Protein 2VSD (pdb70)

Organism: Gallus gallus (NCBI:txid9031)

B-factor: mean 29.5, std 9.77, range [11.76, 67.78]

Radius of gyration: 13.19 Å; Cα contacts (8 Å, |Δi|>4): 221; chains: 1; bounding box: 40×31×20 Å

CATH classification: 2.60.40.10

Secondary structure (DSSP, 8-state):
-PPPEEEEES-SS--TT-EEEEEEE--SS-EEEEEEETTEEEEEEEE-T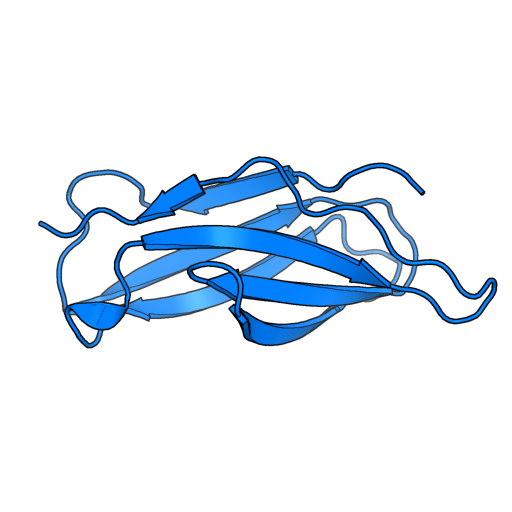T-SEEEEEEE--SGGG-EEEEEEEEEETTEEEPPPPPPEEE---

Solvent-accessible surface area: 5401 Å² total; per-residue (Å²): 69,76,101,3,64,18,27,10,114,62,49,156,60,1,41,93,62,54,85,0,32,0,77,0,64,17,44,141,64,64,10,123,0,22,0,51,25,102,53,93,80,80,72,74,74,108,2,105,132,45,78,66,4,0,68,11,70,23,48,1,96,59,138,144,4,33,10,42,0,37,0,57,0,58,25,76,160,73,155,146,66,5,121,49,2,101,84,37,89,2,97,31,133

Foldseek 3Di:
DDAKAWDKPPQPAAAAFDKMKIKIFDALQWKKKFKAFPRHTDDIDTDHSRDRTDIDIDGRHDPSVWGWIWMKIADVVPGDIHDTHDIRTRDHD

Nearest PDB structures (foldseek):
  2vsd-assembly1_A-2  TM=1.011E+00  e=3.267E-17  Gallus gallus
  2d3v-assembly1_A  TM=8.633E-01  e=1.852E-05  Homo sapiens
  1p6f-assembly1_A  TM=9.027E-01  e=1.392E-04  Homo sapiens
  2otp-assembly1_A  TM=8.639E-01  e=1.467E-04  Homo sapiens
  5eiq-assembly1_A  TM=8.317E-01  e=2.495E-04  Homo sapiens

InterPro domains:
  IPR003599 Immunoglobulin domain subtype [SM00409] (31-115)
  IPR007110 Immunoglobulin-like domain [PS50835] (26-94)
  IPR013783 Immunoglobulin-like fold [G3DSA:2.60.40.10] (21-123)
  IPR036179 Immunoglobulin-like domain superfamily [SSF48726] (23-116)
  IPR050412 Immunoglobulin-like Receptors in Immune Regulation [PTHR11738] (13-117)

Structure (mmCIF, N/CA/C/O backbone):
data_2VSD
#
_entry.id   2VSD
#
_cell.length_a   63.695
_cell.length_b   63.695
_cell.length_c   55.453
_cell.angle_alpha   90.00
_cell.angle_beta   90.00
_cell.angle_gamma   120.00
#
_symmetry.space_group_name_H-M   'P 31 2 1'
#
loop_
_entity.id
_entity.type
_entity.pdbx_description
1 polymer 'CHIR AB1'
2 branched beta-D-mannopyranose-(1-4)-2-acetamido-2-deoxy-beta-D-glucopyranose-(1-4)-2-acetamido-2-deoxy-beta-D-glucopyranose
3 water water
#
loop_
_atom_site.group_PDB
_atom_site.id
_atom_site.type_symbol
_atom_site.label_atom_id
_atom_site.label_alt_id
_atom_site.label_comp_id
_atom_site.label_asym_id
_atom_site.label_entity_id
_atom_site.label_seq_id
_atom_site.pdbx_PDB_ins_code
_atom_site.Cartn_x
_atom_site.Cartn_y
_atom_site.Cartn_z
_atom_site.occupancy
_atom_site.B_iso_or_equiv
_atom_site.auth_seq_id
_atom_site.auth_comp_id
_atom_site.auth_asym_id
_atom_site.auth_atom_id
_atom_site.pdbx_PDB_model_num
ATOM 1 N N . LEU A 1 3 ? 57.426 4.284 -4.144 1.00 43.87 6 LEU A N 1
ATOM 2 C CA . LEU A 1 3 ? 56.404 4.561 -3.091 1.00 43.74 6 LEU A CA 1
ATOM 3 C C . LEU A 1 3 ? 55.010 4.877 -3.697 1.00 42.66 6 LEU A C 1
ATOM 4 O O . LEU A 1 3 ? 54.784 5.978 -4.199 1.00 42.73 6 LEU A O 1
ATOM 9 N N . PRO A 1 4 ? 54.083 3.898 -3.666 1.00 41.23 7 PRO A N 1
ATOM 10 C CA . PRO A 1 4 ? 52.764 4.101 -4.283 1.00 39.72 7 PRO A CA 1
ATOM 11 C C . PRO A 1 4 ? 51.898 5.189 -3.602 1.00 38.03 7 PRO A C 1
ATOM 12 O O . PRO A 1 4 ? 51.733 5.171 -2.383 1.00 37.16 7 PRO A O 1
ATOM 16 N N . GLN A 1 5 ? 51.371 6.102 -4.417 1.00 36.43 8 GLN A N 1
ATOM 17 C CA . GLN A 1 5 ? 50.456 7.165 -3.986 1.00 35.10 8 GLN A CA 1
ATOM 18 C C . GLN A 1 5 ? 49.311 6.583 -3.159 1.00 32.76 8 GLN A C 1
ATOM 19 O O . GLN A 1 5 ? 48.682 5.601 -3.588 1.00 32.31 8 GLN A O 1
ATOM 25 N N . PRO A 1 6 ? 49.033 7.172 -1.969 1.00 30.66 9 PRO A N 1
ATOM 26 C CA . PRO A 1 6 ? 47.907 6.664 -1.188 1.00 29.08 9 PRO A CA 1
ATOM 27 C C . PRO A 1 6 ? 46.575 7.177 -1.754 1.00 27.43 9 PRO A C 1
ATOM 28 O O . PRO A 1 6 ? 46.564 8.087 -2.565 1.00 27.75 9 PRO A O 1
ATOM 32 N N . SER A 1 7 ? 45.470 6.595 -1.319 1.00 26.58 10 SER A N 1
ATOM 33 C CA . SER A 1 7 ? 44.155 7.141 -1.680 1.00 26.03 10 SER A CA 1
ATOM 34 C C . SER A 1 7 ? 43.305 7.368 -0.432 1.00 25.65 10 SER A C 1
ATOM 35 O O . SER A 1 7 ? 43.439 6.675 0.573 1.00 26.07 10 SER A O 1
ATOM 38 N N . LEU A 1 8 ? 42.412 8.341 -0.512 1.00 24.86 11 LEU A N 1
ATOM 39 C CA . LEU A 1 8 ? 41.726 8.841 0.678 1.00 23.84 11 LEU A CA 1
ATOM 40 C C . LEU A 1 8 ? 40.231 8.722 0.412 1.00 24.16 11 LEU A C 1
ATOM 41 O O . LEU A 1 8 ? 39.749 9.032 -0.702 1.00 23.68 11 LEU A O 1
ATOM 46 N N . SER A 1 9 ? 39.507 8.221 1.405 1.00 24.65 12 SER A N 1
ATOM 47 C CA . SER A 1 9 ? 38.059 8.247 1.327 1.00 25.14 12 SER A CA 1
ATOM 48 C C . SER A 1 9 ? 37.484 9.024 2.507 1.00 24.49 12 SER A C 1
ATOM 49 O O . SER A 1 9 ? 38.111 9.134 3.567 1.00 24.01 12 SER A O 1
ATOM 52 N N . LEU A 1 10 ? 36.296 9.565 2.299 1.00 23.74 13 LEU A N 1
ATOM 53 C CA . LEU A 1 10 ? 35.586 10.314 3.333 1.00 22.58 13 LEU A CA 1
ATOM 54 C C . LEU A 1 10 ? 34.197 9.728 3.581 1.00 23.28 13 LEU A C 1
ATOM 55 O O . LEU A 1 10 ? 33.421 9.566 2.627 1.00 22.15 13 LEU A O 1
ATOM 60 N N . HIS A 1 11 ? 33.873 9.447 4.847 1.00 22.97 14 HIS A N 1
ATOM 61 C CA . HIS A 1 11 ? 32.532 8.919 5.190 1.00 25.00 14 HIS A CA 1
ATOM 62 C C . HIS A 1 11 ? 32.080 9.566 6.484 1.00 23.84 14 HIS A C 1
ATOM 63 O O . HIS A 1 11 ? 32.827 9.565 7.452 1.00 23.18 14 HIS A O 1
ATOM 70 N N . PRO A 1 12 ? 30.863 10.128 6.509 1.00 24.82 15 PRO A N 1
ATOM 71 C CA . PRO A 1 12 ? 29.989 10.380 5.374 1.00 24.64 15 PRO A CA 1
ATOM 72 C C . PRO A 1 12 ? 30.536 11.543 4.535 1.00 25.08 15 PRO A C 1
ATOM 73 O O . PRO A 1 12 ? 31.316 12.368 5.045 1.00 23.11 15 PRO A O 1
ATOM 77 N N . SER A 1 13 ? 30.126 11.620 3.272 1.00 24.71 16 SER A N 1
ATOM 78 C CA . SER A 1 13 ? 30.580 12.721 2.413 1.00 24.71 16 SER A CA 1
ATOM 79 C C . S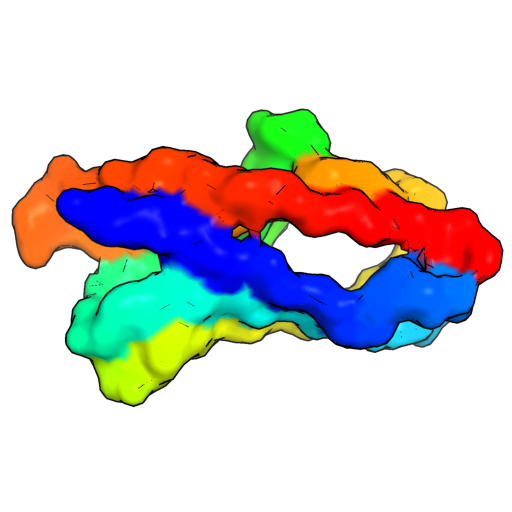ER A 1 13 ? 29.451 13.690 2.036 1.00 23.65 16 SER A C 1
ATOM 80 O O . SER A 1 13 ? 29.711 14.824 1.640 1.00 22.45 16 SER A O 1
ATOM 83 N N . GLN A 1 14 ? 28.199 13.240 2.170 1.00 22.94 17 GLN A N 1
ATOM 84 C CA . GLN A 1 14 ? 27.044 14.072 1.831 1.00 22.73 17 GLN A CA 1
ATOM 85 C C . GLN A 1 14 ? 26.229 14.432 3.060 1.00 23.21 17 GLN A C 1
ATOM 86 O O . GLN A 1 14 ? 26.112 13.599 3.969 1.00 24.23 17 GLN A O 1
ATOM 92 N N . GLY A 1 15 ? 25.697 15.654 3.051 1.00 22.71 18 GLY A N 1
ATOM 93 C CA . GLY A 1 15 ? 24.868 16.206 4.133 1.00 24.68 18 GLY A CA 1
ATOM 94 C C . GLY A 1 15 ? 25.584 16.304 5.490 1.00 24.76 18 GLY A C 1
ATOM 95 O O . GLY A 1 15 ? 24.943 16.235 6.541 1.00 24.97 18 GLY A O 1
ATOM 96 N N . VAL A 1 16 ? 26.897 16.520 5.462 1.00 23.79 19 VAL A N 1
ATOM 97 C CA . VAL A 1 16 ? 27.664 16.641 6.695 1.00 23.00 19 VAL A CA 1
ATOM 98 C C . VAL A 1 16 ? 27.437 18.021 7.303 1.00 22.32 19 VAL A C 1
ATOM 99 O O . VAL A 1 16 ? 27.476 19.040 6.596 1.00 23.10 19 VAL A O 1
ATOM 103 N N . SER A 1 17 ? 27.197 18.051 8.613 1.00 22.50 20 SER A N 1
ATOM 104 C CA . SER A 1 17 ? 26.905 19.275 9.352 1.00 23.81 20 SER A CA 1
ATOM 105 C C . SER A 1 17 ? 27.793 19.394 10.567 1.00 23.22 20 SER A C 1
ATOM 106 O O . SER A 1 17 ? 28.337 18.395 11.027 1.00 22.24 20 SER A O 1
ATOM 109 N N . LEU A 1 18 ? 27.901 20.591 11.143 1.00 23.28 21 LEU A N 1
ATOM 110 C CA . LEU A 1 18 ? 28.536 20.711 12.466 1.00 24.26 21 LEU A CA 1
ATOM 111 C C . LEU A 1 18 ? 27.933 19.718 13.450 1.00 23.87 21 LEU A C 1
ATOM 112 O O . LEU A 1 18 ? 26.706 19.560 13.505 1.00 23.03 21 LEU A O 1
ATOM 117 N N . GLY A 1 19 ? 28.798 19.114 14.247 1.00 23.17 22 GLY A N 1
ATOM 118 C CA . GLY A 1 19 ? 28.422 18.115 15.228 1.00 24.11 22 GLY A CA 1
ATOM 119 C C . GLY A 1 19 ? 28.528 16.695 14.742 1.00 24.19 22 GLY A C 1
ATOM 120 O O . GLY A 1 19 ? 28.552 15.761 15.557 1.00 24.97 22 GLY A O 1
ATOM 121 N N . ASP A 1 20 ? 28.618 16.499 13.421 1.00 22.96 23 ASP A N 1
ATOM 122 C CA . ASP A 1 20 ? 28.737 15.147 12.903 1.00 23.16 23 ASP A CA 1
ATOM 123 C C . ASP A 1 20 ? 30.169 14.660 13.042 1.00 23.74 23 ASP A C 1
ATOM 124 O O . ASP A 1 20 ? 31.085 15.468 13.101 1.00 23.93 23 ASP A O 1
ATOM 129 N N . THR A 1 21 ? 30.360 13.340 13.100 1.00 23.11 24 THR A N 1
ATOM 130 C CA . THR A 1 21 ? 31.705 12.751 13.108 1.00 24.73 24 THR A CA 1
ATOM 131 C C . THR A 1 21 ? 32.034 12.224 11.699 1.00 23.37 24 THR A C 1
ATOM 132 O O . THR A 1 21 ? 31.204 11.551 11.058 1.00 25.62 24 THR A O 1
ATOM 136 N N . VAL A 1 22 ? 33.202 12.593 11.181 1.00 22.41 25 VAL A N 1
ATOM 137 C CA . VAL A 1 22 ? 33.648 12.106 9.882 1.00 21.45 25 VAL A CA 1
ATOM 138 C C . VAL A 1 22 ? 34.896 11.241 10.037 1.00 21.83 25 VAL A C 1
ATOM 139 O O . VAL A 1 22 ? 35.656 11.386 10.990 1.00 22.28 25 VAL A O 1
ATOM 143 N N . THR A 1 23 ? 35.085 10.352 9.071 1.00 20.45 26 THR A N 1
ATOM 144 C CA . THR A 1 23 ? 36.227 9.475 9.043 1.00 21.73 26 THR A CA 1
ATOM 145 C C . THR A 1 23 ? 36.876 9.642 7.683 1.00 20.79 26 THR A C 1
ATOM 146 O O . THR A 1 23 ? 36.225 9.458 6.626 1.00 20.72 26 THR A O 1
ATOM 150 N N . LEU A 1 24 ? 38.158 9.980 7.715 1.00 21.01 27 LEU A N 1
ATOM 151 C CA . LEU A 1 24 ? 38.988 10.064 6.537 1.00 21.21 27 LEU A CA 1
ATOM 152 C C . LEU A 1 24 ? 39.910 8.861 6.582 1.00 22.11 27 LEU A C 1
ATOM 153 O O . LEU A 1 24 ? 40.743 8.742 7.491 1.00 22.39 27 LEU A O 1
ATOM 158 N N . ARG A 1 25 ? 39.742 7.967 5.623 1.00 22.27 28 ARG A N 1
ATOM 159 C CA . ARG A 1 25 ? 40.470 6.707 5.655 1.00 23.71 28 ARG A CA 1
ATOM 160 C C . ARG A 1 25 ? 41.552 6.762 4.577 1.00 23.75 28 ARG A C 1
ATOM 161 O O . ARG A 1 25 ? 41.253 6.937 3.370 1.00 22.78 28 ARG A O 1
ATOM 169 N N . CYS A 1 26 ? 42.806 6.604 5.004 1.00 24.51 29 CYS A N 1
ATOM 170 C CA . CYS A 1 26 ? 43.932 6.723 4.092 1.00 24.99 29 CYS A CA 1
ATOM 171 C C . CYS A 1 26 ? 44.421 5.321 3.811 1.00 25.98 29 CYS A C 1
ATOM 172 O O . CYS A 1 26 ? 44.894 4.625 4.732 1.00 26.42 29 CYS A O 1
ATOM 175 N N . HIS A 1 27 ? 44.301 4.923 2.552 1.00 27.84 30 HIS A N 1
ATOM 176 C CA . HIS A 1 27 ? 44.664 3.558 2.122 1.00 29.07 30 HIS A CA 1
ATOM 177 C C . HIS A 1 27 ? 46.075 3.498 1.600 1.00 29.40 30 HIS A C 1
ATOM 178 O O . HIS A 1 27 ? 46.435 4.245 0.706 1.00 28.24 30 HIS A O 1
ATOM 185 N N . LEU A 1 28 ? 46.875 2.589 2.150 1.00 31.16 31 LEU A N 1
ATOM 186 C CA . LEU A 1 28 ? 48.242 2.428 1.661 1.00 34.04 31 LEU A CA 1
ATOM 187 C C . LEU A 1 28 ? 48.729 0.987 1.829 1.00 35.47 31 LEU A C 1
ATOM 188 O O . LEU A 1 28 ? 47.990 0.161 2.359 1.00 34.86 31 LEU A O 1
ATOM 193 N N . PRO A 1 29 ? 49.959 0.682 1.360 1.00 37.36 32 PRO A N 1
ATOM 194 C CA . PRO A 1 29 ? 50.462 -0.696 1.485 1.00 38.65 32 PRO A CA 1
ATOM 195 C C . PRO A 1 29 ? 50.686 -1.183 2.918 1.00 40.06 32 PRO A C 1
ATOM 196 O O . PRO A 1 29 ? 50.767 -0.379 3.860 1.00 40.21 32 PRO A O 1
ATOM 200 N N 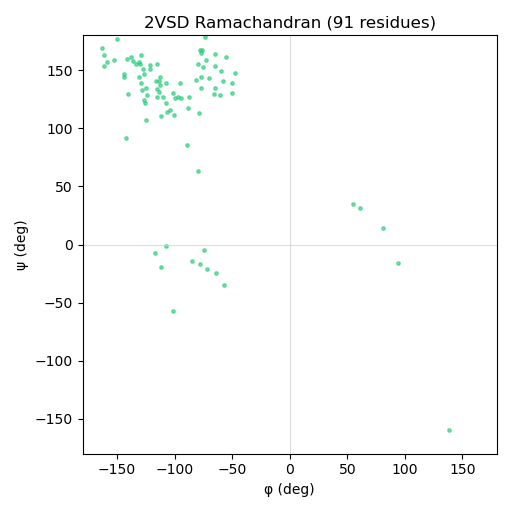. ARG A 1 30 ? 50.812 -2.505 3.069 1.00 41.04 33 ARG A N 1
ATOM 201 C CA . ARG A 1 30 ? 51.042 -3.124 4.376 1.00 41.68 33 ARG A CA 1
ATOM 202 C C . ARG A 1 30 ? 52.512 -3.024 4.785 1.00 41.77 33 ARG A C 1
ATOM 203 O O . ARG A 1 30 ? 53.223 -4.041 4.911 1.00 41.01 33 ARG A O 1
ATOM 211 N N . MET A 1 31 ? 52.968 -1.785 4.948 1.00 40.97 34 MET A N 1
ATOM 212 C CA . MET A 1 31 ? 54.260 -1.473 5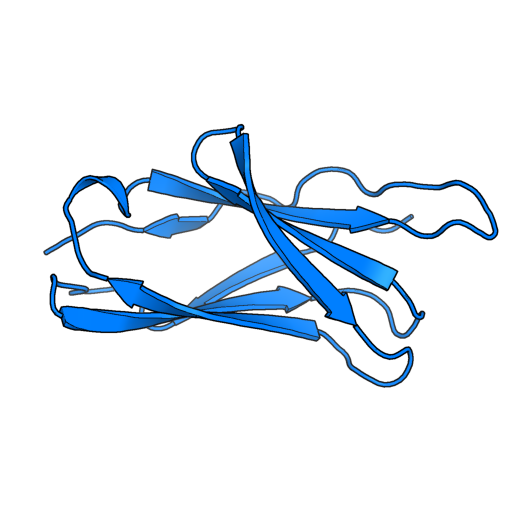.566 1.00 41.23 34 MET A CA 1
ATOM 213 C C . MET A 1 31 ? 53.996 -0.579 6.774 1.00 39.84 34 MET A C 1
ATOM 214 O O . MET A 1 31 ? 53.010 0.148 6.791 1.00 40.38 34 MET A O 1
ATOM 219 N N . ALA A 1 32 ? 54.852 -0.635 7.785 1.00 38.33 35 ALA A N 1
ATOM 220 C CA . ALA A 1 32 ? 54.768 0.310 8.905 1.00 36.50 35 ALA A CA 1
ATOM 221 C C . ALA A 1 32 ? 55.059 1.720 8.369 1.00 34.52 35 ALA A C 1
ATOM 222 O O . ALA A 1 32 ? 55.977 1.918 7.578 1.00 34.29 35 ALA A O 1
ATOM 224 N N . ALA A 1 33 ? 54.255 2.696 8.763 1.00 33.16 36 ALA A N 1
ATOM 225 C CA . ALA A 1 33 ? 54.435 4.049 8.219 1.00 30.92 36 ALA A CA 1
ATOM 226 C C . ALA A 1 33 ? 53.761 5.110 9.085 1.00 29.40 36 ALA A C 1
ATOM 227 O O . ALA A 1 33 ? 52.813 4.823 9.816 1.00 30.21 36 ALA A O 1
ATOM 229 N N . TRP A 1 34 ? 54.292 6.320 9.024 1.00 28.15 37 TRP A N 1
ATOM 230 C CA . TRP A 1 34 ? 53.654 7.499 9.626 1.00 26.11 37 TRP A CA 1
ATOM 231 C C . TRP A 1 34 ? 52.713 8.054 8.580 1.00 24.91 37 TRP A C 1
ATOM 232 O O . TRP A 1 34 ? 53.119 8.259 7.457 1.00 25.06 37 TRP A O 1
ATOM 243 N N . VAL A 1 35 ? 51.448 8.255 8.944 1.00 24.57 38 VAL A N 1
ATOM 244 C CA . VAL A 1 35 ? 50.472 8.720 7.956 1.00 23.41 38 VAL A CA 1
ATOM 245 C C . VAL A 1 35 ? 50.054 10.135 8.340 1.00 21.56 38 VAL A C 1
ATOM 246 O O . VAL A 1 35 ? 49.847 10.401 9.522 1.00 21.49 38 VAL A O 1
ATOM 250 N N . GLN A 1 36 ? 49.957 11.027 7.355 1.00 20.84 39 GLN A N 1
ATOM 251 C CA . GLN A 1 36 ? 49.568 12.413 7.631 1.00 20.83 39 GLN A CA 1
ATOM 252 C C . GLN A 1 36 ? 48.239 12.774 6.972 1.00 19.66 39 GLN A C 1
ATOM 253 O O . GLN A 1 36 ? 48.013 12.416 5.803 1.00 21.10 39 GLN A O 1
ATOM 259 N N . LEU A 1 37 ? 47.411 13.540 7.675 1.00 19.56 40 LEU A N 1
ATOM 260 C CA . LEU A 1 37 ? 46.237 14.109 7.052 1.00 17.87 40 LEU A CA 1
ATOM 261 C C . LEU A 1 37 ? 46.462 15.607 6.924 1.00 18.23 40 LEU A C 1
ATOM 262 O O . LEU A 1 37 ? 46.701 16.277 7.932 1.00 17.16 40 LEU A O 1
ATOM 267 N N . TRP A 1 38 ? 46.286 16.105 5.703 1.00 16.67 41 TRP A N 1
ATOM 268 C CA . TRP A 1 38 ? 46.531 17.505 5.346 1.00 17.52 41 TRP A CA 1
ATOM 269 C C . TRP A 1 38 ? 45.208 18.134 4.984 1.00 17.63 41 TRP A C 1
ATOM 270 O O . TRP A 1 38 ? 44.354 17.480 4.337 1.00 17.61 41 TRP A O 1
ATOM 281 N N . LEU A 1 39 ? 45.033 19.384 5.411 1.00 17.79 42 LEU A N 1
ATOM 282 C CA . LEU A 1 39 ? 43.818 20.160 5.100 1.00 17.57 42 LEU A CA 1
ATOM 283 C C . LEU A 1 39 ? 44.240 21.476 4.443 1.00 17.80 42 LEU A C 1
ATOM 284 O O . LEU A 1 39 ? 45.029 22.234 5.047 1.00 17.22 42 LEU A O 1
ATOM 289 N N . ASN A 1 40 ? 43.759 21.736 3.212 1.00 17.53 43 ASN A N 1
ATOM 290 C CA . ASN A 1 40 ? 44.087 22.990 2.506 1.00 18.25 43 ASN A CA 1
ATOM 291 C C . ASN A 1 40 ? 45.603 23.197 2.406 1.00 18.85 43 ASN A C 1
ATOM 292 O O . ASN A 1 40 ? 46.112 24.340 2.480 1.00 19.61 43 ASN A O 1
ATOM 297 N N . GLY A 1 41 ? 46.327 22.092 2.244 1.00 18.30 44 GLY A N 1
ATOM 298 C CA . GLY A 1 41 ? 47.777 22.179 1.993 1.00 18.97 44 GLY A CA 1
ATOM 299 C C . GLY A 1 41 ? 48.615 22.397 3.245 1.00 20.20 44 GLY A C 1
ATOM 300 O O . GLY A 1 41 ? 49.809 22.745 3.146 1.00 19.79 44 GLY A O 1
ATOM 301 N N . THR A 1 42 ? 48.017 22.196 4.424 1.00 18.98 45 THR A N 1
ATOM 302 C CA . THR A 1 42 ? 48.737 22.302 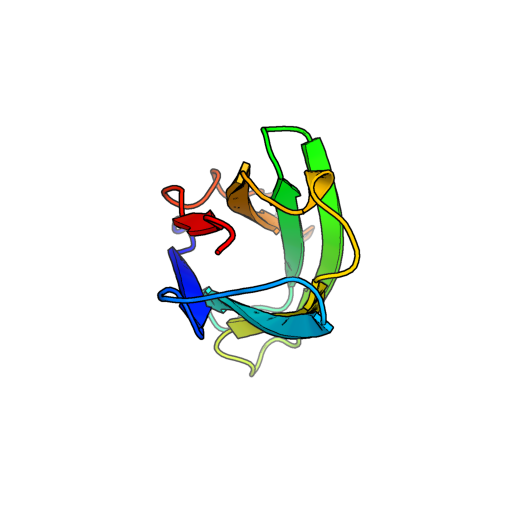5.699 1.00 20.52 45 THR A CA 1
ATOM 303 C C . THR A 1 42 ? 48.446 21.025 6.504 1.00 19.54 45 THR A C 1
ATOM 304 O O . THR A 1 42 ? 47.318 20.527 6.498 1.00 19.04 45 THR A O 1
ATOM 308 N N . LEU A 1 43 ? 49.464 20.483 7.164 1.00 19.19 46 LEU A N 1
ATOM 309 C CA . LEU A 1 43 ? 49.285 19.270 7.983 1.00 17.95 46 LEU A CA 1
ATOM 310 C C . LEU A 1 43 ? 48.283 19.506 9.107 1.00 18.93 46 LEU A C 1
ATOM 311 O O . LEU A 1 43 ? 48.421 20.512 9.871 1.00 17.80 46 LEU A O 1
ATOM 316 N N . ARG A 1 44 ? 47.288 18.596 9.210 1.00 16.82 47 ARG A N 1
ATOM 317 C CA . ARG A 1 44 ? 46.341 18.651 10.313 1.00 18.02 47 ARG A CA 1
ATOM 318 C C . ARG A 1 44 ? 46.642 17.632 11.421 1.00 19.55 47 ARG A C 1
ATOM 319 O O . ARG A 1 44 ? 46.829 18.020 12.584 1.00 19.24 47 ARG A O 1
ATOM 327 N N . PHE A 1 45 ? 46.698 16.348 11.059 1.00 20.33 48 PHE A N 1
ATOM 328 C CA . PHE A 1 45 ? 46.936 15.250 12.006 1.00 20.36 48 PHE A CA 1
ATOM 329 C C . PHE A 1 45 ? 47.978 14.329 11.429 1.00 21.51 48 PHE A C 1
ATOM 330 O O . PHE A 1 45 ? 48.177 14.255 10.202 1.00 21.01 48 PHE A O 1
ATOM 338 N N . ASP A 1 46 ? 48.657 13.611 12.313 1.00 23.17 49 ASP A N 1
ATOM 339 C CA . ASP A 1 46 ? 49.412 12.454 11.844 1.00 25.22 49 ASP A CA 1
ATOM 340 C C . ASP A 1 46 ? 49.207 11.336 12.837 1.00 26.99 49 ASP A C 1
ATOM 341 O O . ASP A 1 46 ? 48.757 11.585 13.966 1.00 28.45 49 ASP A O 1
ATOM 346 N N . LYS A 1 47 ? 49.479 10.110 12.405 1.00 28.37 50 LYS A N 1
ATOM 347 C CA . LYS A 1 47 ? 49.431 8.950 13.298 1.00 30.04 50 LYS A CA 1
ATOM 348 C C . LYS A 1 47 ? 50.199 7.762 12.718 1.00 30.72 50 LYS A C 1
ATOM 349 O O . LYS A 1 47 ? 50.496 7.707 11.521 1.00 29.91 50 LYS A O 1
ATOM 355 N N . GLU A 1 48 ? 50.499 6.804 13.584 1.00 32.14 51 GLU A N 1
ATOM 356 C CA . GLU A 1 48 ? 51.192 5.582 13.190 1.00 34.41 51 GLU A CA 1
ATOM 357 C C . GLU A 1 48 ? 50.223 4.646 12.497 1.00 34.72 51 GLU A C 1
ATOM 358 O O . GLU A 1 48 ? 49.066 4.553 12.892 1.00 34.83 51 GLU A O 1
ATOM 364 N N . LYS A 1 49 ? 50.709 3.930 11.494 1.00 35.90 52 LYS A N 1
ATOM 365 C CA . LYS A 1 49 ? 49.954 2.818 10.936 1.00 37.31 52 LYS A CA 1
ATOM 366 C C . LYS A 1 49 ? 50.820 1.571 10.992 1.00 38.37 52 LYS A C 1
ATOM 367 O O . LYS A 1 49 ? 51.790 1.446 10.225 1.00 37.37 52 LYS A O 1
ATOM 373 N N . ASP A 1 50 ? 50.466 0.680 11.918 1.00 40.59 53 ASP A N 1
ATOM 374 C CA . ASP A 1 50 ? 51.083 -0.645 12.038 1.00 42.66 53 ASP A CA 1
ATOM 375 C C . ASP A 1 50 ? 51.158 -1.346 10.677 1.00 43.44 53 ASP A C 1
ATOM 376 O O . ASP A 1 50 ? 50.298 -1.150 9.805 1.00 43.56 53 ASP A O 1
ATOM 381 N N . LYS A 1 51 ? 52.201 -2.153 10.482 1.00 44.65 54 LYS A N 1
ATOM 382 C CA . LYS A 1 51 ? 52.467 -2.732 9.170 1.00 45.10 54 LYS A CA 1
ATOM 383 C C . LYS A 1 51 ? 51.293 -3.547 8.601 1.00 45.19 54 LYS A C 1
ATOM 384 O O . LYS A 1 51 ? 51.046 -3.513 7.398 1.00 45.35 54 LYS A O 1
ATOM 390 N N . GLU A 1 52 ? 50.555 -4.229 9.477 1.00 44.86 55 GLU A N 1
ATOM 391 C CA . GLU A 1 52 ? 49.477 -5.141 9.070 1.00 44.85 55 GLU A CA 1
ATOM 392 C C . GLU A 1 52 ? 48.162 -4.471 8.661 1.00 44.49 55 GLU A C 1
ATOM 393 O O . GLU A 1 52 ? 47.308 -5.109 8.018 1.00 44.97 55 GLU A O 1
ATOM 394 N N . GLN A 1 53 ? 47.995 -3.203 9.035 1.00 43.31 56 GLN A N 1
ATOM 395 C CA . GLN A 1 53 ? 46.811 -2.408 8.678 1.00 42.82 56 GLN A CA 1
ATOM 396 C C . GLN A 1 53 ?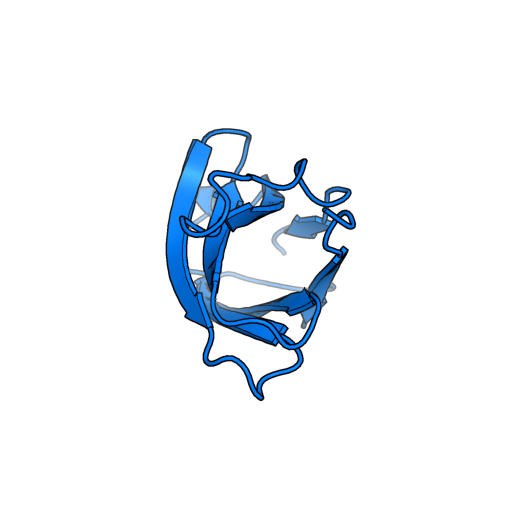 46.792 -2.061 7.174 1.00 41.22 56 GLN A C 1
ATOM 397 O O . GLN A 1 53 ? 47.829 -1.808 6.588 1.00 41.64 56 GLN A O 1
ATOM 403 N N . ASP A 1 54 ? 45.613 -2.047 6.552 1.00 40.20 57 ASP A N 1
ATOM 404 C CA . ASP A 1 54 ? 45.475 -1.614 5.146 1.00 38.70 57 ASP A CA 1
ATOM 405 C C . ASP A 1 54 ? 45.327 -0.094 5.023 1.00 36.69 57 ASP A C 1
ATOM 406 O O . ASP A 1 54 ? 45.432 0.449 3.926 1.00 35.53 57 ASP A O 1
ATOM 411 N N . ALA A 1 55 ? 45.056 0.560 6.153 1.00 34.73 58 ALA A N 1
ATOM 412 C CA . ALA A 1 55 ? 44.721 2.000 6.185 1.00 32.94 58 ALA A CA 1
ATOM 413 C C . ALA A 1 55 ? 44.960 2.615 7.562 1.00 31.32 58 ALA A C 1
ATOM 414 O O . ALA A 1 55 ? 45.000 1.908 8.572 1.00 31.14 58 ALA A O 1
ATOM 416 N N . ALA A 1 56 ? 45.151 3.933 7.599 1.00 29.85 59 ALA A N 1
ATOM 417 C CA . ALA A 1 56 ? 45.074 4.693 8.846 1.00 28.26 59 ALA A CA 1
ATOM 418 C C . ALA A 1 56 ? 43.774 5.460 8.722 1.00 27.21 59 ALA A C 1
ATOM 419 O O . ALA A 1 56 ? 43.477 5.948 7.650 1.00 26.66 59 ALA A O 1
ATOM 421 N N . GLU A 1 57 ? 43.005 5.548 9.802 1.00 26.64 60 GLU A N 1
ATOM 422 C CA . GLU A 1 57 ? 41.745 6.284 9.785 1.00 26.33 60 GLU A CA 1
ATOM 423 C C . GLU A 1 57 ? 41.866 7.460 10.726 1.00 25.24 60 GLU A C 1
ATOM 424 O O . GLU A 1 57 ? 42.358 7.303 11.853 1.00 25.28 60 GLU A O 1
ATOM 430 N N . PHE A 1 58 ? 41.429 8.631 10.267 1.00 23.04 61 PHE A N 1
ATOM 431 C CA . PHE A 1 58 ? 41.391 9.805 11.108 1.00 22.63 61 PHE A CA 1
ATOM 432 C C . PHE A 1 58 ? 39.921 10.091 11.309 1.00 21.81 61 PHE A C 1
ATOM 433 O O . PHE A 1 58 ? 39.239 10.505 10.367 1.00 23.17 61 PHE A O 1
ATOM 441 N N . SER A 1 59 ? 39.419 9.888 12.517 1.00 22.96 62 SER A N 1
ATOM 442 C CA . SER A 1 59 ? 38.009 10.152 12.786 1.00 22.98 62 SER A CA 1
ATOM 443 C C . SER A 1 59 ? 37.946 11.319 13.742 1.00 22.88 62 SER A C 1
ATOM 444 O O . SER A 1 59 ? 38.674 11.327 14.757 1.00 22.78 62 SER A O 1
ATOM 447 N N . PHE A 1 60 ? 37.107 12.300 13.415 1.00 21.19 63 PHE A N 1
ATOM 448 C CA . PHE A 1 60 ? 36.968 13.489 14.266 1.00 20.91 63 PHE A CA 1
ATOM 449 C C . PHE A 1 60 ? 35.597 14.125 14.136 1.00 20.32 63 PHE A C 1
ATOM 450 O O . PHE A 1 60 ? 34.861 13.910 13.136 1.00 19.90 63 PHE A O 1
ATOM 458 N N . ALA A 1 61 ? 35.235 14.895 15.158 1.00 18.48 64 ALA A N 1
ATOM 459 C CA . ALA A 1 61 ? 33.974 15.618 15.107 1.00 18.57 64 ALA A CA 1
ATOM 460 C C . ALA A 1 61 ? 34.162 16.896 14.304 1.00 17.37 64 ALA A C 1
ATOM 461 O O . ALA A 1 61 ? 35.211 17.549 14.394 1.00 18.67 64 ALA A O 1
ATOM 463 N N . VAL A 1 62 ? 33.155 17.249 13.511 1.00 17.44 65 VAL A N 1
ATOM 464 C CA . VAL A 1 62 ? 33.126 18.543 12.832 1.00 17.38 65 VAL A CA 1
ATOM 465 C C . VAL A 1 62 ? 32.675 19.562 13.880 1.00 18.31 65 VAL A C 1
ATOM 466 O O . VAL A 1 62 ? 31.539 19.469 14.398 1.00 20.03 65 VAL A O 1
ATOM 470 N N . THR A 1 63 ? 33.559 20.481 14.259 1.00 18.00 66 THR A N 1
ATOM 471 C CA . THR A 1 63 ? 33.231 21.413 15.336 1.00 19.15 66 THR A CA 1
ATOM 472 C C . THR A 1 63 ? 33.213 22.854 14.858 1.00 21.28 66 THR A C 1
ATOM 473 O O . THR A 1 63 ? 32.849 23.754 15.619 1.00 22.45 66 THR A O 1
ATOM 477 N N . ASN A 1 64 ? 33.622 23.111 13.624 1.00 20.47 67 ASN A N 1
ATOM 478 C CA . ASN A 1 64 ? 33.504 24.512 13.181 1.00 21.62 67 ASN A CA 1
ATOM 479 C C . ASN A 1 64 ? 33.595 24.604 11.675 1.00 21.12 67 ASN A C 1
ATOM 480 O O . ASN A 1 64 ? 33.929 23.624 11.017 1.00 20.67 67 ASN A O 1
ATOM 485 N N . LEU A 1 65 ? 33.281 25.777 11.137 1.00 19.97 68 LEU A N 1
ATOM 486 C CA . LEU A 1 65 ? 33.205 25.960 9.697 1.00 20.65 68 L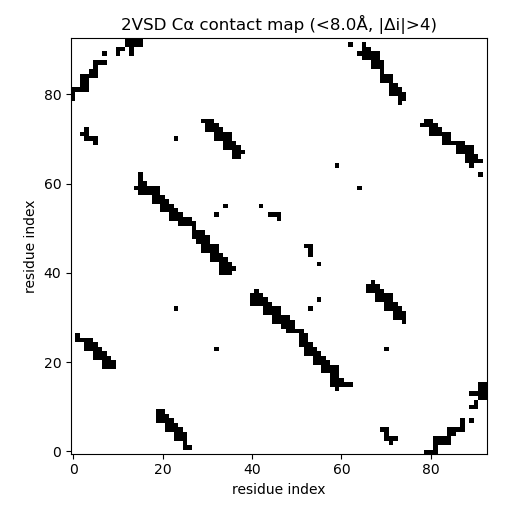EU A CA 1
ATOM 487 C C . LEU A 1 65 ? 34.560 25.758 9.017 1.00 20.11 68 LEU A C 1
ATOM 488 O O . LEU A 1 65 ? 34.580 25.427 7.814 1.00 21.83 68 LEU A O 1
ATOM 493 N N . GLU A 1 66 ? 35.651 25.950 9.750 1.00 16.74 69 GLU A N 1
ATOM 494 C CA . GLU A 1 66 ? 36.986 25.795 9.170 1.00 19.22 69 GLU A CA 1
ATOM 495 C C . GLU A 1 66 ? 37.398 24.344 8.941 1.00 15.15 69 GLU A C 1
ATOM 496 O O . GLU A 1 66 ? 38.445 24.082 8.345 1.00 11.76 69 GLU A O 1
ATOM 502 N N . ASP A 1 67 ? 36.548 23.410 9.376 1.00 15.79 70 ASP A N 1
ATOM 503 C CA . ASP A 1 67 ? 36.758 21.990 9.091 1.00 17.24 70 ASP A CA 1
ATOM 504 C C . ASP A 1 67 ? 36.488 21.664 7.628 1.00 17.09 70 ASP A C 1
ATOM 505 O O . ASP A 1 67 ? 36.972 20.680 7.127 1.00 17.55 70 ASP A O 1
ATOM 510 N N . ALA A 1 68 ? 35.727 22.512 6.952 1.00 17.15 71 ALA A N 1
ATOM 511 C CA . ALA A 1 68 ? 35.448 22.315 5.534 1.00 17.03 71 ALA A CA 1
ATOM 512 C C . ALA A 1 68 ? 36.745 22.448 4.732 1.00 17.24 71 ALA A C 1
ATOM 513 O O . ALA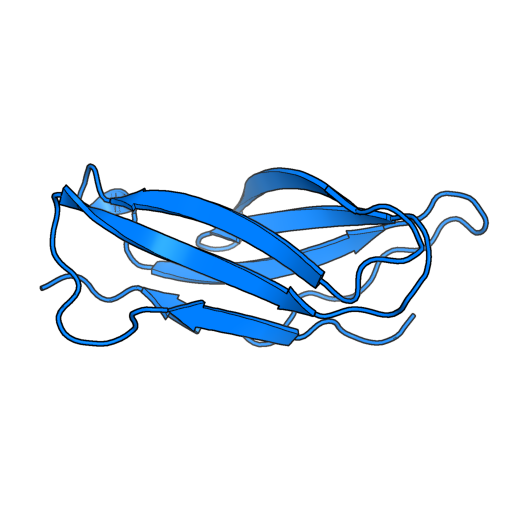 A 1 68 ? 37.681 23.099 5.169 1.00 17.44 71 ALA A O 1
ATOM 515 N N . GLY A 1 69 ? 36.826 21.809 3.572 1.00 17.43 72 GLY A N 1
ATOM 516 C CA . GLY A 1 69 ? 37.965 22.108 2.698 1.00 17.05 72 GLY A CA 1
ATOM 517 C C . GLY A 1 69 ? 38.554 20.884 2.048 1.00 18.39 72 GLY A C 1
ATOM 518 O O . GLY A 1 69 ? 37.904 19.827 1.953 1.00 17.42 72 GLY A O 1
ATOM 519 N N . THR A 1 70 ? 39.801 21.024 1.609 1.00 17.51 73 THR A N 1
ATOM 520 C CA . THR A 1 70 ? 40.410 19.984 0.777 1.00 18.78 73 THR A CA 1
ATOM 521 C C . THR A 1 70 ? 41.331 19.099 1.600 1.00 18.32 73 THR A C 1
ATOM 522 O O . THR A 1 70 ? 42.373 19.565 2.094 1.00 18.06 73 THR A O 1
ATOM 526 N N . TYR A 1 71 ? 40.914 17.851 1.781 1.00 16.38 74 TYR A N 1
ATOM 527 C CA . TYR A 1 71 ? 41.703 16.860 2.520 1.00 16.82 74 TYR A CA 1
ATOM 528 C C . TYR A 1 71 ? 42.563 15.980 1.618 1.00 18.37 74 TYR A C 1
ATOM 529 O O . TYR A 1 71 ? 42.121 15.533 0.560 1.00 17.15 74 TYR A O 1
ATOM 538 N N . GLN A 1 72 ? 43.786 15.726 2.066 1.00 17.91 75 GLN A N 1
ATOM 539 C CA . GLN A 1 72 ? 44.702 14.818 1.372 1.00 18.69 75 GLN A CA 1
ATOM 540 C C . GLN A 1 72 ? 45.469 14.020 2.382 1.00 19.59 75 GLN A C 1
ATOM 541 O O . GLN A 1 72 ? 45.596 14.449 3.540 1.00 19.30 75 GLN A O 1
ATOM 547 N N . CYS A 1 73 ? 46.031 12.884 1.963 1.00 19.24 76 CYS A N 1
ATOM 548 C CA . CYS A 1 73 ? 46.918 12.147 2.868 1.00 20.56 76 CYS A CA 1
ATOM 549 C C . CYS A 1 73 ? 48.242 11.792 2.185 1.00 21.29 76 CYS A C 1
ATOM 550 O O . CYS A 1 73 ? 48.309 11.752 0.947 1.00 21.25 76 CYS A O 1
ATOM 553 N N . ARG A 1 74 ? 49.271 11.597 3.019 1.00 22.05 77 ARG A N 1
ATOM 554 C CA . ARG A 1 74 ? 50.663 11.413 2.619 1.00 23.40 77 ARG A CA 1
ATOM 555 C C . ARG A 1 74 ? 51.204 10.399 3.614 1.00 23.21 77 ARG A C 1
ATOM 556 O O . ARG A 1 74 ? 50.797 10.396 4.782 1.00 23.12 77 ARG A O 1
ATOM 564 N N . TYR A 1 75 ? 52.130 9.539 3.206 1.00 23.66 78 TYR A N 1
ATOM 565 C CA . TYR A 1 75 ? 52.772 8.657 4.201 1.00 23.95 78 TYR A CA 1
ATOM 566 C C . TYR A 1 75 ? 54.275 8.590 3.995 1.00 23.97 78 TYR A C 1
ATOM 567 O O . TYR A 1 75 ? 54.750 8.930 2.916 1.00 22.05 78 TYR A O 1
ATOM 576 N N . GLN A 1 76 ? 54.982 8.217 5.069 1.00 24.89 79 GLN A N 1
ATOM 577 C CA . GLN A 1 76 ? 56.440 8.287 5.141 1.00 26.13 79 GLN A CA 1
ATOM 578 C C . GLN A 1 76 ? 57.017 7.121 5.920 1.00 26.64 79 GLN A C 1
ATOM 579 O O . GLN A 1 76 ? 56.449 6.651 6.916 1.00 26.33 79 GLN A O 1
ATOM 585 N N . VAL A 1 77 ? 58.180 6.672 5.454 1.00 28.48 80 VAL A N 1
ATOM 586 C CA . VAL A 1 77 ? 58.950 5.651 6.145 1.00 29.66 80 VAL A CA 1
ATOM 587 C C . VAL A 1 77 ? 60.401 6.127 6.261 1.00 30.24 80 VAL A C 1
ATOM 588 O O . VAL A 1 77 ? 60.844 6.958 5.485 1.00 29.87 80 VAL A O 1
ATOM 592 N N . SER A 1 78 ? 61.134 5.585 7.229 1.00 32.31 81 SER A N 1
ATOM 593 C CA . SER A 1 78 ? 62.534 6.007 7.425 1.00 34.15 81 SER A CA 1
ATOM 594 C C . SER A 1 78 ? 63.573 4.962 6.995 1.00 36.21 81 SER A C 1
ATOM 595 O O . SER A 1 78 ? 64.779 5.212 7.086 1.00 36.47 81 SER A O 1
ATOM 598 N N . GLU A 1 79 ? 63.101 3.808 6.533 1.00 37.36 82 GLU A N 1
ATOM 599 C CA . GLU A 1 79 ? 63.974 2.726 6.056 1.00 39.60 82 GLU A CA 1
ATOM 600 C C . GLU A 1 79 ? 63.298 2.080 4.851 1.00 39.16 82 GLU A C 1
ATOM 601 O O . GLU A 1 79 ? 62.478 1.179 5.031 1.00 40.47 82 GLU A O 1
ATOM 607 N N . PRO A 1 80 ? 63.602 2.549 3.629 1.00 39.09 83 PRO A N 1
ATOM 608 C CA . PRO A 1 80 ? 64.452 3.688 3.250 1.00 39.04 83 PRO A CA 1
ATOM 609 C C . PRO A 1 80 ? 63.765 5.026 3.550 1.00 38.84 83 PRO A C 1
ATOM 610 O O . PRO A 1 80 ? 62.619 5.013 4.004 1.00 37.97 83 PRO A O 1
ATOM 614 N N . LEU A 1 81 ? 64.442 6.148 3.271 1.00 38.10 84 LEU A N 1
ATOM 615 C CA . LEU A 1 81 ? 63.921 7.480 3.632 1.00 37.26 84 LEU A CA 1
ATOM 616 C C . LEU A 1 81 ? 63.071 8.049 2.531 1.00 36.78 84 LEU A C 1
ATOM 617 O O . LEU A 1 81 ? 63.546 8.815 1.678 1.00 37.47 84 LEU A O 1
ATOM 622 N N . TRP A 1 82 ? 61.796 7.667 2.576 1.00 35.62 85 TRP A N 1
ATOM 623 C CA . TRP A 1 82 ? 60.888 7.878 1.472 1.00 34.93 85 TRP A CA 1
ATOM 624 C C . TRP A 1 82 ? 59.598 8.514 1.965 1.00 32.09 85 TRP A C 1
ATOM 625 O O . TRP A 1 82 ? 59.119 8.198 3.048 1.00 31.21 85 TRP A O 1
ATOM 636 N N . THR A 1 83 ? 59.050 9.387 1.135 1.00 31.60 86 THR A N 1
ATOM 637 C CA . THR A 1 83 ? 57.692 9.921 1.345 1.00 30.89 86 THR A CA 1
ATOM 638 C C . THR A 1 83 ? 56.845 9.721 0.096 1.00 31.57 86 THR A C 1
ATOM 639 O O . THR A 1 83 ? 57.359 9.767 -1.028 1.00 32.83 86 THR A O 1
ATOM 643 N N . SER A 1 84 ? 55.551 9.491 0.284 1.00 31.31 87 SER A N 1
ATOM 644 C CA . SER A 1 84 ? 54.629 9.437 -0.842 1.00 30.96 87 SER A CA 1
ATOM 645 C C . SER A 1 84 ? 54.331 10.835 -1.339 1.00 31.22 87 SER A C 1
ATOM 646 O O . SER A 1 84 ? 54.632 11.822 -0.672 1.00 31.51 87 SER A O 1
ATOM 649 N N . ASN A 1 85 ? 53.718 10.912 -2.507 1.00 31.75 88 ASN A N 1
ATOM 650 C CA . ASN A 1 85 ? 53.050 12.146 -2.901 1.00 32.40 88 ASN A CA 1
ATOM 651 C C . ASN A 1 85 ? 51.724 12.216 -2.134 1.00 30.66 88 ASN A C 1
ATOM 652 O O . ASN A 1 85 ? 51.291 11.218 -1.546 1.00 31.06 88 ASN A O 1
ATOM 657 N N . GLN A 1 86 ? 51.122 13.395 -2.110 1.00 29.98 89 GLN A N 1
ATOM 658 C CA . GLN A 1 86 ? 49.743 13.544 -1.606 1.00 28.16 89 GLN A CA 1
ATOM 659 C C . GLN A 1 86 ? 48.774 12.665 -2.380 1.00 27.44 89 GLN A C 1
ATOM 660 O O . GLN A 1 86 ? 48.893 12.534 -3.604 1.00 28.95 89 GLN A O 1
ATOM 666 N N . SER A 1 87 ? 47.814 12.069 -1.678 1.00 25.24 90 SER A N 1
ATOM 667 C CA . SER A 1 87 ? 46.639 11.475 -2.323 1.00 23.95 90 SER A CA 1
ATOM 668 C C . SER A 1 87 ? 45.895 12.497 -3.223 1.00 23.84 90 SER A C 1
ATOM 669 O O . SER A 1 87 ? 46.043 13.715 -3.076 1.00 23.92 90 SER A O 1
ATOM 672 N N . ASP A 1 88 ? 45.065 12.009 -4.148 1.00 24.09 91 ASP A N 1
ATOM 673 C CA . ASP A 1 88 ? 44.104 12.872 -4.812 1.00 23.21 91 ASP A CA 1
ATOM 674 C C . ASP A 1 88 ? 43.205 13.456 -3.703 1.00 22.19 91 ASP A C 1
ATOM 675 O O . ASP A 1 88 ? 42.969 12.794 -2.719 1.00 21.52 91 ASP A O 1
ATOM 680 N N . PRO A 1 89 ? 42.692 14.676 -3.891 1.00 22.80 92 PRO A N 1
ATOM 681 C CA . PRO A 1 89 ? 41.946 15.361 -2.814 1.00 22.22 92 PRO A CA 1
ATOM 682 C C . PRO A 1 89 ? 40.524 14.822 -2.601 1.00 23.19 92 PRO A C 1
ATOM 683 O O . PRO A 1 89 ? 39.886 14.276 -3.548 1.00 22.37 92 PRO A O 1
ATOM 687 N N . VAL A 1 90 ? 40.024 14.961 -1.363 1.00 21.04 93 VAL A N 1
ATOM 688 C CA . VAL A 1 90 ? 38.592 14.710 -1.092 1.00 21.18 93 VAL A CA 1
ATOM 689 C C . VAL A 1 90 ? 38.111 15.949 -0.358 1.00 20.70 93 VAL A C 1
ATOM 690 O O . VAL A 1 90 ? 38.789 16.427 0.567 1.00 20.63 93 VAL A O 1
ATOM 694 N N . GLU A 1 91 ? 36.968 16.479 -0.775 1.00 20.33 94 GLU A N 1
ATOM 695 C CA . GLU A 1 91 ? 36.471 17.732 -0.230 1.00 19.30 94 GLU A CA 1
ATOM 696 C C . GLU A 1 91 ? 35.390 17.468 0.835 1.00 19.95 94 GLU A C 1
ATOM 697 O O . GLU A 1 91 ? 34.420 16.722 0.570 1.00 19.15 94 GLU A O 1
ATOM 703 N N . LEU A 1 92 ? 35.591 18.039 2.036 1.00 18.66 95 LEU A N 1
ATOM 704 C CA . LEU A 1 92 ? 34.508 18.118 3.062 1.00 18.86 95 LEU A CA 1
ATOM 705 C C . LEU A 1 92 ? 33.694 19.400 2.866 1.00 19.37 95 LEU A C 1
ATOM 706 O O . LEU A 1 92 ? 34.215 20.530 2.944 1.00 18.61 95 LEU A O 1
ATOM 711 N N . VAL A 1 93 ? 32.405 19.216 2.575 1.00 19.71 96 VAL A N 1
ATOM 712 C CA . VAL A 1 93 ? 31.510 20.311 2.269 1.00 20.44 96 VAL A CA 1
ATOM 713 C C . VAL A 1 93 ? 30.509 20.307 3.385 1.00 21.82 96 VAL A C 1
ATOM 714 O O . VAL A 1 93 ? 29.908 19.288 3.650 1.00 22.40 96 VAL A O 1
ATOM 718 N N . LEU A 1 94 ? 30.325 21.443 4.042 1.00 24.31 97 LEU A N 1
ATOM 719 C CA . LEU A 1 94 ? 29.437 21.441 5.189 1.00 27.59 97 LEU A CA 1
ATOM 720 C C . LEU A 1 94 ? 28.063 21.925 4.809 1.00 31.83 97 LEU A C 1
ATOM 721 O O . LEU A 1 94 ? 27.912 22.954 4.137 1.00 31.39 97 LEU A O 1
ATOM 726 N N . THR A 1 95 ? 27.100 21.083 5.173 1.00 34.67 98 THR A N 1
ATOM 727 C CA . THR A 1 95 ? 25.700 21.424 5.336 1.00 38.21 98 THR A CA 1
ATOM 728 C C . THR A 1 95 ? 24.870 21.329 4.066 1.00 39.33 98 THR A C 1
ATOM 729 O O . THR A 1 95 ? 24.255 20.278 3.843 1.00 41.88 98 THR A O 1
#

Sequence (93 aa):
LPQPSLSLHPSQGVSLGDTVTLRCHLPRMAAWVQLWLNGTLRFDKEKDKEQDAAEFSFAVTNLEDAGTYQCRYQVSEPLWTSNQSDPVELVLT